Protein AF-A0A0R1QKX2-F1 (afdb_monomer)

Foldseek 3Di:
DDPPDPPCDDPPPPDDDWDWDQDPPVRDIDTDDDPPPDPVDPDHPDDDDPQWDWDWDADPVRDIDIDIGHDDDDPDDPDDDDDD

pLDDT: mean 71.74, std 17.19, range [27.14, 90.69]

Nearest PDB structures (foldseek):
  8yt8-assembly1_D  TM=2.357E-01  e=2.414E+00  Mus musculus
  9c3c-assembly1_d  TM=2.385E-01  e=2.737E+00  Oryctolagus cuniculus
  8yt8-assembly1_B  TM=2.450E-01  e=6.193E+00  Mus musculus

Secondary structure (DSSP, 8-state):
----------TTS-S---EEEE-TTT--EEEE-------SSSSPSSPPPTTEEEEEEE-TT--EEEEEEE----SSSSPPPPP-

Solvent-accessible surface area (backbone atoms only — not comparable to full-atom values): 6218 Å² total; per-residue (Å²): 142,80,86,77,80,83,73,84,71,69,100,76,76,85,83,82,81,82,51,64,50,66,41,88,86,78,67,45,74,46,76,52,83,71,82,71,88,59,72,94,47,99,63,75,92,76,86,71,63,86,51,58,45,78,47,76,49,64,49,100,81,69,48,81,44,82,45,79,47,79,50,83,92,71,95,74,90,80,80,83,80,75,87,130

Organism: NCBI:txid1423769

Mean predicted aligned error: 15.96 Å

Structure (mmCIF, N/CA/C/O backbone):
data_AF-A0A0R1QKX2-F1
#
_entry.id   AF-A0A0R1QKX2-F1
#
loop_
_atom_site.group_PDB
_atom_site.id
_atom_site.type_symbol
_atom_site.label_atom_id
_atom_site.label_alt_id
_atom_site.label_comp_id
_atom_site.label_asym_id
_atom_site.label_entity_id
_atom_site.label_seq_id
_atom_site.pdbx_PDB_ins_code
_atom_site.Cartn_x
_atom_site.Cartn_y
_atom_site.Cartn_z
_atom_site.occupancy
_atom_site.B_iso_or_equiv
_atom_site.auth_seq_id
_atom_site.auth_comp_id
_atom_site.auth_asym_id
_atom_site.auth_atom_id
_atom_site.pdbx_PDB_model_num
ATOM 1 N N . MET A 1 1 ? 8.499 32.996 18.327 1.00 41.53 1 MET A N 1
ATOM 2 C CA . MET A 1 1 ? 9.036 32.088 17.290 1.00 41.53 1 MET A CA 1
ATOM 3 C C . MET A 1 1 ? 9.307 30.749 17.948 1.00 41.53 1 MET A C 1
ATOM 5 O O . MET A 1 1 ? 10.326 30.586 18.600 1.00 41.53 1 MET A O 1
ATOM 9 N N . VAL A 1 2 ? 8.352 29.833 17.847 1.00 27.14 2 VAL A N 1
ATOM 10 C CA . VAL A 1 2 ? 8.483 28.459 18.334 1.00 27.14 2 VAL A CA 1
ATOM 11 C C . VAL A 1 2 ? 8.436 27.588 17.086 1.00 27.14 2 VAL A C 1
ATOM 13 O O . VAL A 1 2 ? 7.442 27.591 16.368 1.00 27.14 2 VAL A O 1
ATOM 16 N N . LYS A 1 3 ? 9.554 26.936 16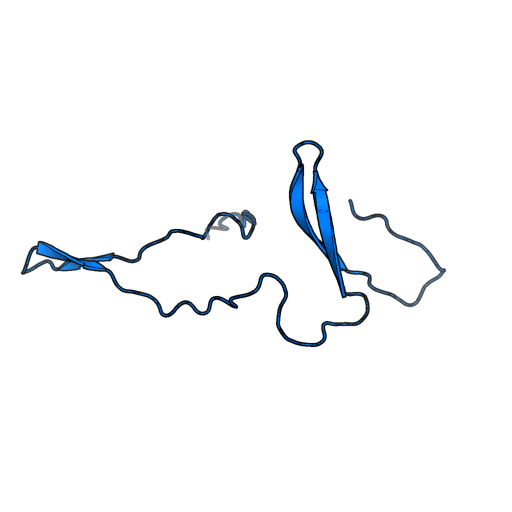.759 1.00 52.12 3 LYS A N 1
ATOM 17 C CA . LYS A 1 3 ? 9.588 25.869 15.756 1.00 52.12 3 LYS A CA 1
ATOM 18 C C . LYS A 1 3 ? 9.286 24.578 16.502 1.00 52.12 3 LYS A C 1
ATOM 20 O O . LYS A 1 3 ? 10.200 23.943 17.022 1.00 52.12 3 LYS A O 1
ATOM 25 N N . GLU A 1 4 ? 8.007 24.245 16.611 1.00 54.44 4 GLU A N 1
ATOM 26 C CA . GLU A 1 4 ? 7.598 22.944 17.127 1.00 54.44 4 GLU A CA 1
ATOM 27 C C . GLU A 1 4 ? 8.104 21.847 16.190 1.00 54.44 4 GLU A C 1
ATOM 29 O O . GLU A 1 4 ? 7.975 21.913 14.965 1.00 54.44 4 GLU A O 1
ATOM 34 N N . GLN A 1 5 ? 8.783 20.872 16.790 1.00 49.25 5 GLN A N 1
ATOM 35 C CA . GLN A 1 5 ? 9.362 19.739 16.095 1.00 49.25 5 GLN A CA 1
ATOM 36 C C . GLN A 1 5 ? 8.251 18.913 15.444 1.00 49.25 5 GLN A C 1
ATOM 38 O O . GLN A 1 5 ? 7.433 18.305 16.129 1.00 49.25 5 GLN A O 1
ATOM 43 N N . LEU A 1 6 ? 8.277 18.826 14.114 1.00 41.16 6 LEU A N 1
ATOM 44 C CA . LEU A 1 6 ? 7.540 17.818 13.359 1.00 41.16 6 LEU A CA 1
ATOM 45 C C . LEU A 1 6 ? 8.107 16.431 13.693 1.00 41.16 6 LEU A C 1
ATOM 47 O O . LEU A 1 6 ? 8.983 15.915 13.000 1.00 41.16 6 LEU A O 1
ATOM 51 N N . LYS A 1 7 ? 7.593 15.806 14.753 1.00 46.06 7 LYS A N 1
ATOM 52 C CA . L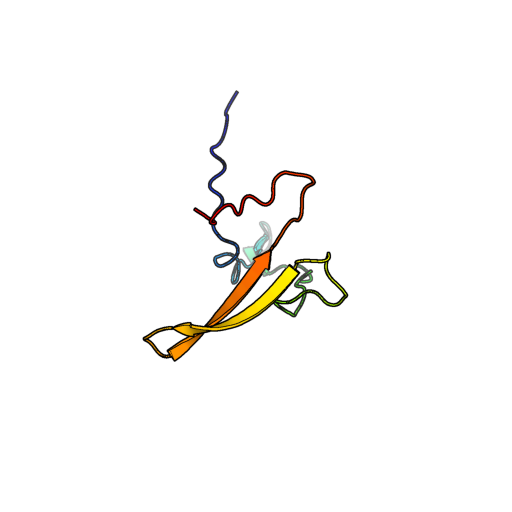YS A 1 7 ? 7.614 14.349 14.858 1.00 46.06 7 LYS A CA 1
ATOM 53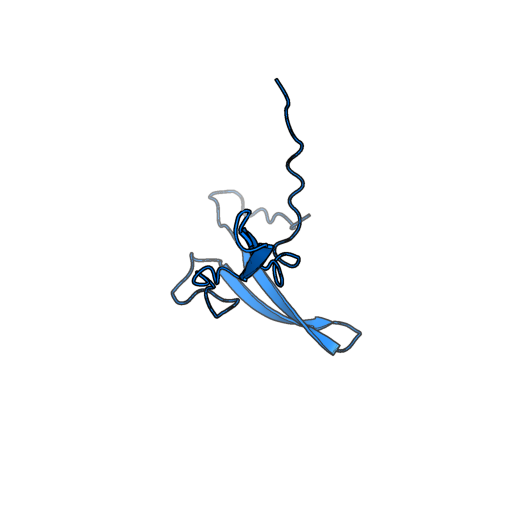 C C . LYS A 1 7 ? 6.538 13.823 13.915 1.00 46.06 7 LYS A C 1
ATOM 55 O O . LYS A 1 7 ? 5.350 13.961 14.180 1.00 46.06 7 LYS A O 1
ATOM 60 N N . ARG A 1 8 ? 6.963 13.229 12.797 1.00 44.53 8 ARG A N 1
ATOM 61 C CA . ARG A 1 8 ? 6.115 12.349 11.985 1.00 44.53 8 ARG A CA 1
ATOM 62 C C . ARG A 1 8 ? 5.828 11.096 12.813 1.00 44.53 8 ARG A C 1
ATOM 64 O O . ARG A 1 8 ? 6.551 10.111 12.716 1.00 44.53 8 ARG A O 1
ATOM 71 N N . ILE A 1 9 ? 4.835 11.179 13.692 1.00 44.25 9 ILE A N 1
ATOM 72 C CA . ILE A 1 9 ? 4.247 10.007 14.335 1.00 44.25 9 ILE A CA 1
ATOM 73 C C . ILE A 1 9 ? 3.510 9.252 13.225 1.00 44.25 9 ILE A C 1
ATOM 75 O O . ILE A 1 9 ? 2.797 9.860 12.424 1.00 44.25 9 ILE A O 1
ATOM 79 N N . GLY A 1 10 ? 3.799 7.957 13.094 1.00 46.06 10 GLY A N 1
ATOM 80 C CA . GLY A 1 10 ? 3.238 7.112 12.047 1.00 46.06 10 GLY A CA 1
ATOM 81 C C . GLY A 1 10 ? 1.710 7.143 12.058 1.00 46.06 10 GLY A C 1
ATOM 82 O O . GLY A 1 10 ? 1.089 7.300 13.107 1.00 46.06 10 GLY A O 1
ATOM 83 N N . VAL A 1 11 ? 1.111 6.973 10.879 1.00 47.41 11 VAL A N 1
ATOM 84 C CA . VAL A 1 11 ? -0.344 6.953 10.614 1.00 47.41 11 VAL A CA 1
ATOM 85 C C . VAL A 1 11 ? -0.989 5.667 11.169 1.00 47.41 11 VAL A C 1
ATOM 87 O O . VAL A 1 11 ? -1.724 4.966 10.488 1.00 47.41 11 VAL A O 1
ATOM 90 N N . MET A 1 12 ? -0.638 5.296 12.398 1.00 50.12 12 MET A N 1
ATOM 91 C CA . MET A 1 12 ? -1.102 4.090 13.082 1.00 50.12 12 MET A CA 1
ATOM 92 C C . MET A 1 12 ? -1.631 4.373 14.493 1.00 50.12 12 MET A C 1
ATOM 94 O O . MET A 1 12 ? -2.221 3.480 15.086 1.00 50.12 12 MET A O 1
ATOM 98 N N . GLU A 1 13 ? -1.472 5.593 15.022 1.00 44.94 13 GLU A N 1
ATOM 99 C CA . GLU A 1 13 ? -1.865 5.925 16.405 1.00 44.94 13 GLU A CA 1
ATOM 100 C C . GLU A 1 13 ? -3.125 6.802 16.529 1.00 44.94 13 GLU A C 1
ATOM 102 O O . GLU A 1 13 ? -3.531 7.130 17.639 1.00 44.94 13 GLU A O 1
ATOM 107 N N . PHE A 1 14 ? -3.801 7.145 15.428 1.00 44.44 14 PHE A N 1
ATOM 108 C CA . PHE A 1 14 ? -5.061 7.906 15.467 1.00 44.44 14 PHE A CA 1
ATOM 109 C C . PHE A 1 14 ? -6.247 7.014 15.098 1.00 44.44 14 PHE A C 1
ATOM 111 O O . PHE A 1 14 ? -6.847 7.198 14.045 1.00 44.44 14 PHE A O 1
ATOM 118 N N . TYR A 1 15 ? -6.549 6.014 15.925 1.00 45.81 15 TYR A N 1
ATOM 119 C CA . TYR A 1 15 ? -7.714 5.146 15.704 1.00 45.81 15 TYR A CA 1
ATOM 120 C C . TYR A 1 15 ? -8.761 5.171 16.819 1.00 45.81 15 TYR A C 1
ATOM 122 O O . TYR A 1 15 ? -9.768 4.491 16.685 1.00 45.81 15 TYR A O 1
ATOM 130 N N . ASP A 1 16 ? -8.591 5.973 17.874 1.00 47.72 16 ASP A N 1
ATOM 131 C CA . ASP A 1 16 ? -9.652 6.116 18.881 1.00 47.72 16 ASP A CA 1
ATOM 132 C C . ASP A 1 16 ? -9.563 7.457 19.626 1.00 47.72 16 ASP A C 1
ATOM 134 O O . ASP A 1 16 ? -9.216 7.538 20.803 1.00 47.72 16 ASP A O 1
ATOM 138 N N . VAL A 1 17 ? -9.788 8.555 18.900 1.00 49.56 17 VAL A N 1
ATOM 139 C CA . VAL A 1 17 ? -9.951 9.887 19.502 1.00 49.56 17 VAL A CA 1
ATOM 140 C C . VAL A 1 17 ? -11.403 10.314 19.362 1.00 49.56 17 VAL A C 1
ATOM 142 O O . VAL A 1 17 ? -11.847 10.734 18.298 1.00 49.56 17 VAL A O 1
ATOM 145 N N . ASN A 1 18 ? -12.144 10.204 20.461 1.00 57.66 18 ASN A N 1
ATOM 146 C CA . ASN A 1 18 ? -13.503 10.717 20.562 1.00 57.66 18 ASN A CA 1
ATOM 147 C C . ASN A 1 18 ? -13.445 12.213 20.897 1.00 57.66 18 ASN A C 1
ATOM 149 O O . ASN A 1 18 ? -12.773 12.616 21.847 1.00 57.66 18 ASN A O 1
ATOM 153 N N . PHE A 1 19 ? -14.129 13.046 20.111 1.00 62.06 19 PHE A N 1
ATOM 154 C CA .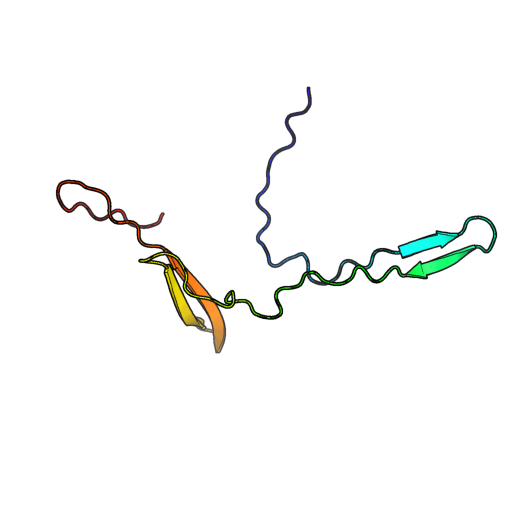 PHE A 1 19 ? -14.275 14.470 20.407 1.00 62.06 19 PHE A CA 1
ATOM 155 C C . PHE A 1 19 ? -15.536 14.659 21.257 1.00 62.06 19 PHE A C 1
ATOM 157 O O . PHE A 1 19 ? -16.649 14.587 20.735 1.00 62.06 19 PHE A O 1
ATOM 164 N N . SER A 1 20 ? -15.380 14.870 22.565 1.00 72.94 20 SER A N 1
ATOM 165 C CA . SER A 1 20 ? -16.483 15.232 23.462 1.00 72.94 20 SER A CA 1
ATOM 166 C C . SER A 1 20 ? -16.302 16.637 24.034 1.00 72.94 20 SER A C 1
ATOM 168 O O . SER A 1 20 ? -15.191 17.171 24.101 1.00 72.94 20 SER A O 1
ATOM 170 N N . TYR A 1 21 ? -17.409 17.260 24.427 1.00 77.62 21 TYR A N 1
ATOM 171 C CA . TYR A 1 21 ? -17.401 18.478 25.231 1.00 77.62 21 TYR A CA 1
ATOM 172 C C . TYR A 1 21 ? -18.409 18.357 26.373 1.00 77.62 21 TYR A C 1
ATOM 174 O O . TYR A 1 21 ? -19.405 17.649 26.255 1.00 77.62 21 TYR A O 1
ATOM 182 N N . ILE A 1 22 ? -18.147 19.059 27.476 1.00 82.56 22 ILE A N 1
ATOM 183 C CA . ILE A 1 22 ? -19.071 19.155 28.610 1.00 82.56 22 ILE A CA 1
ATOM 184 C C . ILE A 1 22 ? -19.826 20.476 28.485 1.00 82.56 22 ILE A C 1
ATOM 186 O O . ILE A 1 22 ? -19.204 21.546 28.454 1.00 82.56 22 ILE A O 1
ATOM 190 N N . ASP A 1 23 ? -21.151 20.406 28.398 1.00 76.50 23 A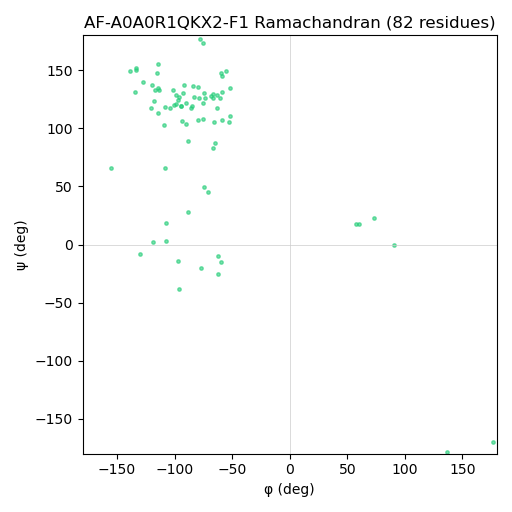SP A N 1
ATOM 191 C CA . ASP A 1 23 ? -22.013 21.583 28.439 1.00 76.50 23 ASP A CA 1
ATOM 192 C C . ASP A 1 23 ? -21.937 22.227 29.833 1.00 76.50 23 ASP A C 1
ATOM 194 O O . ASP A 1 23 ? -22.037 21.553 30.858 1.00 76.50 23 ASP A O 1
ATOM 198 N N . ARG A 1 24 ? -21.691 23.538 29.903 1.00 74.31 24 ARG A N 1
ATOM 199 C CA . ARG A 1 24 ? -2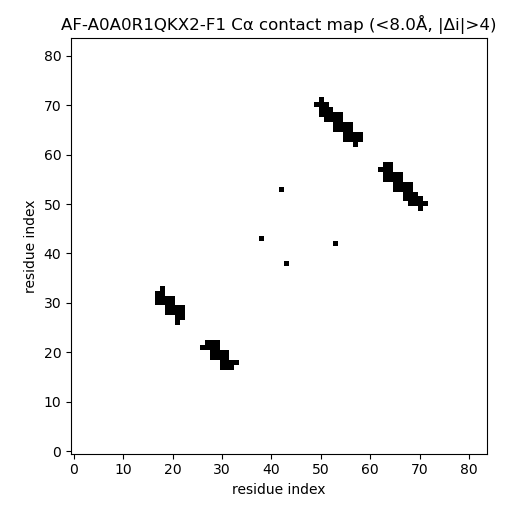1.425 24.213 31.185 1.00 74.31 24 ARG A CA 1
ATOM 200 C C . ARG A 1 24 ? -22.689 24.455 32.008 1.00 74.31 24 ARG A C 1
ATOM 202 O O . ARG A 1 24 ? -22.563 24.649 33.216 1.00 74.31 24 ARG A O 1
ATOM 209 N N . ASP A 1 25 ? -23.858 24.431 31.375 1.00 82.06 25 ASP A N 1
ATOM 210 C CA . ASP A 1 25 ? -25.141 24.720 32.009 1.00 82.06 25 ASP A CA 1
ATOM 211 C C . ASP A 1 25 ? -25.843 23.429 32.444 1.00 82.06 25 ASP A C 1
ATOM 213 O O . ASP A 1 25 ? -26.419 23.381 33.533 1.00 82.06 25 ASP A O 1
ATOM 217 N N . THR A 1 26 ? -25.750 22.361 31.644 1.00 83.19 26 THR A N 1
ATOM 218 C CA . THR A 1 26 ? -26.350 21.054 31.979 1.00 83.19 26 THR A CA 1
ATOM 219 C C . THR A 1 26 ? -25.367 20.068 32.616 1.00 83.19 26 THR A C 1
ATOM 221 O O . THR A 1 26 ? -25.801 19.080 33.203 1.00 83.19 26 THR A O 1
ATOM 224 N N . GLN A 1 27 ? -24.056 20.341 32.546 1.00 84.25 27 GLN A N 1
ATOM 225 C CA . GLN A 1 27 ? -22.970 19.421 32.926 1.00 84.25 27 GLN A CA 1
ATOM 226 C C . GLN A 1 27 ? -22.987 18.086 32.170 1.00 84.25 27 GLN A C 1
ATOM 228 O O . GLN A 1 27 ? -22.339 17.126 32.587 1.00 84.25 27 GLN A O 1
ATOM 233 N N . GLU A 1 28 ? -23.703 18.013 31.050 1.00 79.44 28 GLU A N 1
ATOM 234 C CA . GLU A 1 28 ? -23.779 16.804 30.241 1.00 79.44 28 GLU A CA 1
ATOM 235 C C . GLU A 1 28 ? -22.585 16.713 29.292 1.00 79.44 28 GLU A C 1
ATOM 237 O O . GLU A 1 28 ? -22.189 17.690 28.650 1.00 79.44 28 GLU A O 1
ATOM 242 N N . GLU A 1 29 ? -22.007 15.516 29.200 1.00 81.56 29 GLU A N 1
ATOM 243 C CA . GLU A 1 29 ? -20.966 15.210 28.227 1.00 81.56 29 GLU A CA 1
ATOM 244 C C . GLU A 1 29 ? -21.607 14.820 26.892 1.00 81.56 29 GLU A C 1
ATOM 246 O O . GLU A 1 29 ? -22.344 13.837 26.793 1.00 81.56 29 GLU A O 1
ATOM 251 N N . ILE A 1 30 ? -21.315 15.598 25.852 1.00 77.56 30 ILE A N 1
ATOM 252 C CA . ILE A 1 30 ? -21.838 15.399 24.505 1.00 77.56 30 ILE A CA 1
ATOM 253 C C . ILE A 1 30 ? -20.705 14.901 23.613 1.00 77.56 30 ILE A C 1
ATOM 255 O O . ILE A 1 30 ? -19.709 15.593 23.392 1.00 77.56 30 ILE A O 1
ATOM 259 N N . PHE A 1 31 ? -20.882 13.697 23.071 1.00 72.50 31 PHE A N 1
ATOM 260 C CA . PHE A 1 31 ? -19.968 13.091 22.108 1.00 72.50 31 PHE A CA 1
ATOM 261 C C . PHE A 1 31 ? -20.327 13.557 20.697 1.00 72.50 31 PHE A C 1
ATOM 263 O O . PHE A 1 31 ? -21.417 13.277 20.195 1.00 72.50 31 PHE A O 1
ATOM 270 N N . VAL A 1 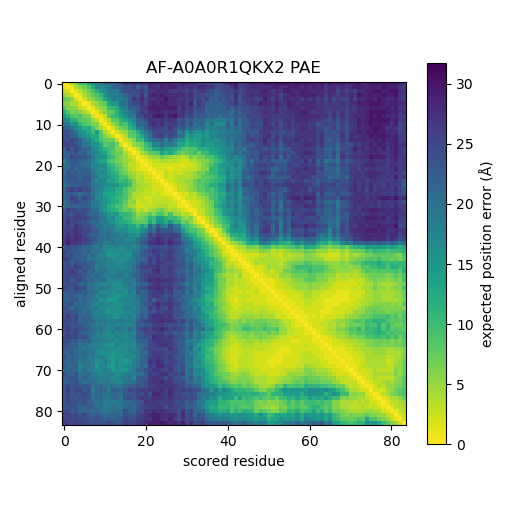32 ? -19.408 14.264 20.043 1.00 68.81 32 VAL A N 1
ATOM 271 C CA . VAL A 1 32 ? -19.574 14.700 18.657 1.00 68.81 32 VAL A CA 1
ATOM 272 C C . VAL A 1 32 ? -18.925 13.664 17.753 1.00 68.81 32 VAL A C 1
ATOM 274 O O . VAL A 1 32 ? -17.703 13.590 17.635 1.00 68.81 32 VAL A O 1
ATOM 277 N N . GLY A 1 33 ? -19.761 12.872 17.083 1.00 55.47 33 GLY A N 1
ATOM 278 C CA . GLY A 1 33 ? -19.312 12.031 15.982 1.00 55.47 33 GLY A CA 1
ATOM 279 C C . GLY A 1 33 ? -18.854 12.920 14.831 1.00 55.47 33 GLY A C 1
ATOM 280 O O . GLY A 1 33 ? -19.675 13.521 14.139 1.00 55.47 33 GLY A O 1
ATOM 281 N N . VAL A 1 34 ? -17.545 13.030 14.624 1.00 56.62 34 VAL A N 1
ATOM 282 C CA . VAL A 1 34 ? -17.022 13.580 13.373 1.00 56.62 34 VAL A CA 1
ATOM 283 C C . VAL A 1 34 ? -17.392 12.570 12.284 1.00 56.62 34 VAL A C 1
ATOM 285 O O . VAL A 1 34 ? -17.075 11.393 12.463 1.00 56.62 34 VAL A O 1
ATOM 288 N N . PRO A 1 35 ? -18.067 12.959 11.183 1.00 54.12 35 PRO A N 1
ATOM 289 C CA . PRO A 1 35 ? -18.246 12.055 10.059 1.00 54.12 35 PRO A CA 1
ATOM 290 C C . PRO A 1 35 ? -16.851 11.680 9.587 1.00 54.12 35 PRO A C 1
ATOM 292 O O . PRO A 1 35 ? -16.117 12.517 9.059 1.00 54.12 35 PRO A O 1
ATOM 295 N N . GLU A 1 36 ? -16.463 10.444 9.882 1.00 52.53 36 GLU A N 1
ATOM 296 C CA . GLU A 1 36 ? -15.182 9.896 9.500 1.00 52.53 36 GLU A CA 1
ATOM 297 C C . GLU A 1 36 ? -15.034 10.106 7.997 1.00 52.53 36 GLU A C 1
ATOM 299 O O . GLU A 1 36 ? -15.614 9.383 7.188 1.00 52.53 36 GLU A O 1
ATOM 304 N N . GLN A 1 37 ? -14.199 11.058 7.585 1.00 50.97 37 GLN A N 1
ATOM 305 C CA . GLN A 1 37 ? -13.616 11.002 6.252 1.00 50.97 37 GLN A CA 1
ATOM 306 C C . GLN A 1 37 ? -12.528 9.912 6.266 1.00 50.97 37 GLN A C 1
ATOM 308 O O . GLN A 1 37 ? -11.380 10.134 5.887 1.00 50.97 37 GLN A O 1
ATOM 313 N N . ALA A 1 38 ? -12.884 8.734 6.781 1.00 49.78 38 ALA A N 1
ATOM 314 C CA . ALA A 1 38 ? -12.111 7.523 6.719 1.00 49.78 38 ALA A CA 1
ATOM 315 C C . ALA A 1 38 ? -12.345 6.966 5.324 1.00 49.78 38 ALA A C 1
ATOM 317 O O . ALA A 1 38 ? -13.409 6.439 5.000 1.00 49.78 38 ALA A O 1
ATOM 318 N N . SER A 1 39 ? -11.332 7.078 4.471 1.00 52.44 39 SER A N 1
ATOM 319 C CA . SER A 1 39 ? -11.193 6.093 3.409 1.00 52.44 39 SER A CA 1
ATOM 320 C C . SER A 1 39 ? -11.249 4.724 4.088 1.00 52.44 39 SER A C 1
ATOM 322 O O . SER A 1 39 ? -10.354 4.380 4.854 1.00 52.44 39 SER A O 1
ATOM 324 N N . THR A 1 40 ? -12.329 3.974 3.866 1.00 55.66 40 THR A N 1
ATOM 325 C CA . THR A 1 40 ? -12.621 2.697 4.543 1.00 55.66 40 THR A CA 1
ATOM 326 C C . THR A 1 40 ? -11.532 1.646 4.297 1.00 55.66 40 THR A C 1
ATOM 328 O O . THR A 1 40 ? -11.458 0.628 4.980 1.00 55.66 40 THR A O 1
ATOM 331 N N . THR A 1 41 ? -10.673 1.880 3.306 1.00 68.31 41 THR A N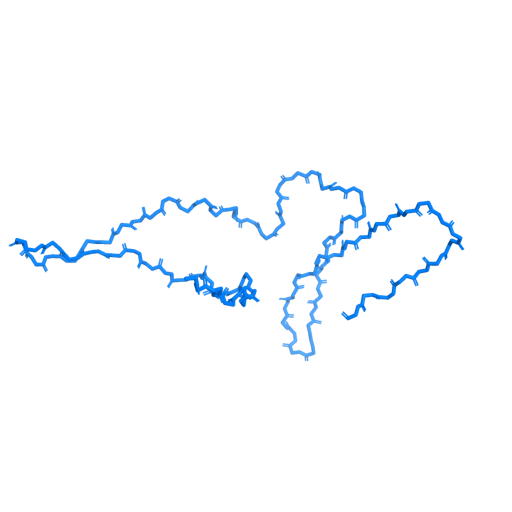 1
ATOM 332 C CA . THR A 1 41 ? -9.645 0.955 2.852 1.00 68.31 41 THR A CA 1
ATOM 333 C C . THR A 1 41 ? -8.248 1.554 3.002 1.00 68.31 41 THR A C 1
ATOM 335 O O . THR A 1 41 ? -7.997 2.704 2.641 1.00 68.31 41 THR A O 1
ATOM 338 N N . LEU A 1 42 ? -7.311 0.726 3.484 1.00 73.06 42 LEU A N 1
ATOM 339 C CA . LEU A 1 42 ? -5.877 1.049 3.566 1.00 73.06 42 LEU A CA 1
ATOM 340 C C . LEU A 1 42 ? -5.244 1.293 2.186 1.00 73.06 42 LEU A C 1
ATOM 342 O O . LEU A 1 42 ? -4.232 1.983 2.071 1.00 73.06 42 LEU A O 1
ATOM 346 N N . ILE A 1 43 ? -5.830 0.700 1.143 1.00 82.88 43 ILE A N 1
ATOM 347 C CA . ILE A 1 43 ? -5.481 0.950 -0.255 1.00 82.88 43 ILE A CA 1
ATOM 348 C C . ILE A 1 43 ? -6.533 1.915 -0.816 1.00 82.88 43 ILE A C 1
ATOM 350 O O . ILE A 1 43 ? -7.719 1.567 -0.794 1.00 82.88 43 ILE A O 1
ATOM 354 N N . PRO A 1 44 ? -6.140 3.105 -1.301 1.00 81.00 44 PRO 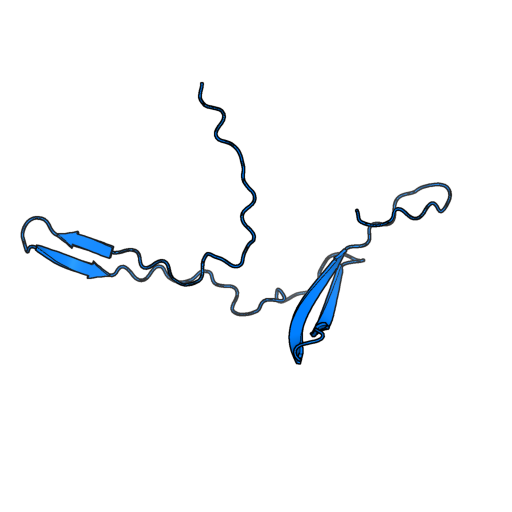A N 1
ATOM 355 C CA . PRO A 1 44 ? -7.063 4.042 -1.926 1.00 81.00 44 PRO A CA 1
ATOM 356 C C . PRO A 1 44 ? -7.765 3.420 -3.135 1.00 81.00 44 PRO A C 1
ATOM 358 O O . PRO A 1 44 ? -7.179 2.639 -3.886 1.00 81.00 44 PRO A O 1
ATOM 361 N N . VAL A 1 45 ? -9.028 3.786 -3.344 1.00 80.25 45 VAL A N 1
ATOM 362 C CA . VAL A 1 45 ? -9.777 3.361 -4.530 1.00 80.25 45 VAL A CA 1
ATOM 363 C C . VAL A 1 45 ? -9.299 4.175 -5.733 1.00 80.25 45 VAL A C 1
ATOM 365 O O . VAL A 1 45 ? -9.391 5.401 -5.729 1.00 80.25 45 VAL A O 1
ATOM 368 N N . GLY A 1 46 ? -8.807 3.501 -6.773 1.00 82.88 46 GLY A N 1
ATOM 369 C CA . GLY A 1 46 ? -8.349 4.136 -8.009 1.00 82.88 46 GLY A CA 1
ATOM 370 C C . GLY A 1 46 ? -7.036 3.556 -8.530 1.00 82.88 46 GLY A C 1
ATOM 371 O O . GLY A 1 46 ? -6.487 2.610 -7.972 1.00 82.88 46 GLY A O 1
ATOM 372 N N . THR A 1 47 ? -6.543 4.114 -9.637 1.00 81.56 47 THR A N 1
ATOM 373 C CA . THR A 1 47 ? -5.206 3.794 -10.157 1.00 81.56 47 THR A CA 1
ATOM 374 C C . THR A 1 47 ? -4.209 4.815 -9.624 1.00 81.56 47 THR A C 1
ATOM 376 O O . THR A 1 47 ? -4.345 6.010 -9.880 1.00 81.56 47 THR A O 1
ATOM 379 N N . GLU A 1 48 ? -3.220 4.336 -8.878 1.00 85.06 48 GLU A N 1
ATOM 380 C CA . GLU A 1 48 ? -2.116 5.146 -8.364 1.00 85.06 48 GLU A CA 1
ATOM 381 C C . GLU A 1 48 ? -1.091 5.483 -9.456 1.00 85.06 48 GLU A C 1
ATOM 383 O O . GLU A 1 48 ? -1.153 4.999 -10.591 1.00 85.06 48 GLU A O 1
ATOM 388 N N . LYS A 1 49 ? -0.118 6.332 -9.113 1.00 85.81 49 LYS A N 1
ATOM 389 C CA . LYS A 1 49 ? 0.971 6.689 -10.031 1.00 85.81 49 LYS A CA 1
ATOM 390 C C . LYS A 1 49 ? 1.769 5.441 -10.455 1.00 85.81 49 LYS A C 1
ATOM 392 O O . LYS A 1 49 ? 1.960 4.533 -9.645 1.00 85.81 49 LYS A O 1
ATOM 397 N N . PRO A 1 50 ? 2.305 5.394 -11.689 1.00 86.62 50 PRO A N 1
ATOM 398 C CA . PRO A 1 50 ? 3.210 4.323 -12.099 1.00 86.62 50 PRO A CA 1
ATOM 399 C C . PRO A 1 50 ? 4.364 4.152 -11.102 1.00 86.62 50 PRO A C 1
ATOM 401 O O . PRO A 1 50 ? 4.954 5.137 -10.664 1.00 86.62 50 PRO A O 1
ATOM 404 N N . GLY A 1 51 ? 4.667 2.903 -10.745 1.00 88.12 51 GLY A N 1
ATOM 405 C CA . GLY A 1 51 ? 5.674 2.574 -9.731 1.00 88.12 51 GLY A CA 1
ATOM 406 C C . GLY A 1 51 ? 5.135 2.458 -8.303 1.00 88.12 51 GLY A C 1
ATOM 407 O O . GLY A 1 51 ? 5.913 2.145 -7.407 1.00 88.12 51 GLY A O 1
ATOM 408 N N . PHE A 1 52 ? 3.833 2.673 -8.081 1.00 90.69 52 PHE A N 1
ATOM 409 C CA . PHE A 1 52 ? 3.184 2.472 -6.785 1.00 90.69 52 PHE A CA 1
ATOM 410 C C . PHE A 1 52 ? 2.583 1.065 -6.742 1.00 90.69 52 PHE A C 1
ATOM 412 O O . PHE A 1 52 ? 1.728 0.722 -7.558 1.00 90.69 52 PHE A O 1
ATOM 419 N N . VAL A 1 53 ? 3.032 0.241 -5.797 1.00 90.00 53 VAL A N 1
ATOM 420 C CA . VAL A 1 53 ? 2.597 -1.155 -5.650 1.00 90.00 53 VAL A CA 1
ATOM 421 C C . VAL A 1 53 ? 2.308 -1.450 -4.186 1.00 90.00 53 VAL A C 1
ATOM 423 O O . VAL A 1 53 ? 3.129 -1.175 -3.317 1.00 90.00 53 VAL A O 1
ATOM 426 N N . TYR A 1 54 ? 1.157 -2.056 -3.911 1.00 89.88 54 TYR A N 1
ATOM 427 C CA . TYR A 1 54 ? 0.795 -2.523 -2.577 1.00 89.88 54 TYR A CA 1
ATOM 428 C C . TYR A 1 54 ? 1.012 -4.028 -2.482 1.00 89.88 54 TYR A C 1
ATOM 430 O O . TYR A 1 54 ? 0.600 -4.779 -3.365 1.00 89.88 54 TYR A O 1
ATOM 438 N N . THR A 1 55 ? 1.652 -4.475 -1.408 1.00 89.88 55 THR A N 1
ATOM 439 C CA . THR A 1 55 ? 1.904 -5.894 -1.146 1.00 89.88 55 THR A CA 1
ATOM 440 C C . THR A 1 55 ? 1.555 -6.224 0.295 1.00 89.88 55 THR A C 1
ATOM 442 O O . THR A 1 55 ? 1.649 -5.371 1.176 1.00 89.88 55 THR A O 1
ATOM 445 N N . VAL A 1 56 ? 1.141 -7.461 0.541 1.00 90.06 56 VAL A N 1
ATOM 446 C CA . VAL A 1 56 ? 0.867 -7.960 1.889 1.00 90.06 56 VAL A CA 1
ATOM 447 C C . VAL A 1 56 ? 1.862 -9.055 2.230 1.00 90.06 56 VAL A C 1
ATOM 449 O O . VAL A 1 56 ? 2.119 -9.943 1.419 1.00 90.06 56 VAL A O 1
ATOM 452 N N . GLN A 1 57 ? 2.419 -8.999 3.433 1.00 89.06 57 GLN A N 1
ATOM 453 C CA . GLN A 1 57 ? 3.342 -10.012 3.929 1.00 89.06 57 GLN A CA 1
ATOM 454 C C . GLN A 1 57 ? 3.033 -10.320 5.391 1.00 89.06 57 GLN A C 1
ATOM 456 O O . GLN A 1 57 ? 2.566 -9.460 6.138 1.00 89.06 57 GLN A O 1
ATOM 461 N N . ARG A 1 58 ? 3.287 -11.565 5.797 1.00 90.12 58 ARG A N 1
ATOM 462 C CA . ARG A 1 58 ? 3.258 -11.960 7.204 1.00 90.12 58 ARG A CA 1
ATOM 463 C C . ARG A 1 58 ? 4.638 -11.829 7.826 1.00 90.12 58 ARG A C 1
ATOM 465 O O . ARG A 1 58 ? 5.636 -12.195 7.204 1.00 90.12 58 ARG A O 1
ATOM 472 N N . ASP A 1 59 ? 4.692 -11.306 9.043 1.00 84.06 59 ASP A N 1
ATOM 473 C CA . ASP A 1 59 ? 5.928 -11.292 9.820 1.00 84.06 59 ASP A CA 1
ATOM 474 C C . ASP A 1 59 ? 6.221 -12.664 10.457 1.00 84.06 59 ASP A C 1
ATOM 476 O O . ASP A 1 59 ? 5.433 -13.604 10.363 1.00 84.06 59 ASP A O 1
ATOM 480 N N . ALA A 1 60 ? 7.361 -12.779 11.145 1.00 88.38 60 ALA A N 1
ATOM 481 C CA . ALA A 1 60 ? 7.756 -14.007 11.842 1.00 88.38 60 ALA A CA 1
ATOM 482 C C . ALA A 1 60 ? 6.789 -14.434 12.970 1.00 88.38 60 ALA A C 1
ATOM 484 O O . ALA A 1 60 ? 6.936 -15.520 13.524 1.00 88.38 60 ALA A O 1
ATOM 485 N N . ARG A 1 61 ? 5.829 -13.579 13.342 1.00 88.94 61 ARG A N 1
ATOM 486 C CA . ARG A 1 61 ? 4.771 -13.844 14.325 1.00 88.94 61 ARG A CA 1
ATOM 487 C C . ARG A 1 61 ? 3.401 -14.014 13.648 1.00 88.94 61 ARG A C 1
ATOM 489 O O . ARG A 1 61 ? 2.385 -13.875 14.322 1.00 88.94 61 ARG A O 1
ATOM 496 N N . GLU A 1 62 ? 3.374 -14.290 12.340 1.00 86.00 62 GLU A N 1
ATOM 497 C CA . GLU A 1 62 ? 2.170 -14.461 11.508 1.00 86.00 62 GLU A CA 1
ATOM 498 C C . GLU A 1 62 ? 1.244 -13.231 11.446 1.00 86.00 62 GLU A C 1
ATOM 500 O O . GLU A 1 62 ? 0.088 -13.329 11.029 1.00 86.00 62 GLU A O 1
ATOM 505 N N . ARG A 1 63 ? 1.728 -12.036 11.808 1.00 85.06 63 ARG A N 1
ATOM 506 C CA . ARG A 1 63 ? 0.935 -10.806 11.686 1.00 85.06 63 ARG A CA 1
ATOM 507 C C . ARG A 1 63 ? 0.932 -10.333 10.243 1.00 85.06 63 ARG A C 1
ATOM 509 O O . ARG A 1 63 ? 1.991 -10.124 9.652 1.00 85.06 63 ARG A O 1
ATOM 516 N N . LEU A 1 64 ? -0.259 -10.122 9.690 1.00 84.56 64 LEU A N 1
ATOM 517 C CA . LEU A 1 64 ? -0.429 -9.580 8.347 1.00 84.56 64 LEU A CA 1
ATOM 518 C C . LEU A 1 64 ? -0.097 -8.083 8.333 1.00 84.56 64 LEU A C 1
ATOM 520 O O . LEU A 1 64 ? -0.658 -7.314 9.108 1.00 84.56 64 LEU A O 1
ATOM 524 N N . SER A 1 65 ? 0.806 -7.678 7.446 1.00 82.88 65 SER A N 1
ATOM 525 C CA . SER A 1 65 ? 1.260 -6.296 7.283 1.00 82.88 65 SER A CA 1
ATOM 526 C C . SER A 1 65 ? 1.125 -5.862 5.825 1.00 82.88 65 SER A C 1
ATOM 528 O O . SER A 1 65 ? 1.412 -6.640 4.913 1.00 82.88 65 SER A O 1
ATOM 530 N N . LEU A 1 66 ? 0.684 -4.622 5.612 1.00 85.56 66 LEU A N 1
ATOM 531 C CA . LEU A 1 66 ? 0.566 -3.998 4.295 1.00 85.56 66 LEU A CA 1
ATOM 532 C C . LEU A 1 66 ? 1.785 -3.108 4.034 1.00 85.56 66 LEU A C 1
ATOM 534 O O . LEU A 1 66 ? 2.103 -2.235 4.838 1.00 85.56 66 LEU A O 1
ATOM 538 N N . PHE A 1 67 ? 2.423 -3.295 2.884 1.00 85.00 67 PHE A N 1
ATOM 539 C CA . PHE A 1 67 ? 3.567 -2.514 2.429 1.00 85.00 67 PHE A CA 1
ATOM 540 C C . PHE A 1 67 ? 3.208 -1.773 1.148 1.00 85.00 67 PHE A C 1
ATOM 542 O O . PHE A 1 67 ? 2.690 -2.372 0.205 1.00 85.00 67 PHE A O 1
ATOM 549 N N . LYS A 1 68 ? 3.536 -0.483 1.097 1.00 88.75 68 LYS A N 1
ATOM 550 C CA . LYS A 1 68 ? 3.480 0.320 -0.123 1.00 88.75 68 LYS A CA 1
ATOM 551 C C . LYS A 1 68 ? 4.899 0.515 -0.646 1.00 88.75 68 LYS A C 1
ATOM 553 O O . LYS A 1 68 ? 5.735 1.105 0.033 1.00 88.75 68 LYS A O 1
ATOM 558 N N . LEU A 1 69 ? 5.161 -0.002 -1.837 1.00 87.19 69 LEU A N 1
ATOM 559 C CA . LEU A 1 69 ? 6.404 0.189 -2.568 1.00 87.19 69 LEU A CA 1
ATOM 560 C C . LEU A 1 69 ? 6.210 1.334 -3.556 1.00 87.19 69 LEU A C 1
ATOM 562 O O . LEU A 1 69 ? 5.269 1.318 -4.348 1.00 87.19 69 LEU A O 1
ATOM 566 N N . GLU A 1 70 ? 7.105 2.314 -3.508 1.00 89.38 70 GLU A N 1
ATOM 567 C CA . GLU A 1 70 ? 7.115 3.453 -4.421 1.00 89.38 70 GLU A CA 1
ATOM 568 C C . GLU A 1 70 ? 8.446 3.460 -5.172 1.00 89.38 70 GLU A C 1
ATOM 570 O O . GLU A 1 70 ? 9.516 3.573 -4.574 1.00 89.38 70 GLU A O 1
ATOM 575 N N . SER A 1 71 ? 8.383 3.304 -6.493 1.00 88.00 71 SER A N 1
ATOM 576 C CA . SER A 1 71 ? 9.541 3.393 -7.378 1.00 88.00 71 SER A CA 1
ATOM 577 C C . SER A 1 71 ? 9.408 4.603 -8.290 1.00 88.00 71 SER A C 1
ATOM 579 O O . SER A 1 71 ? 8.363 4.819 -8.904 1.00 88.00 71 SER A O 1
ATOM 581 N N . GLN A 1 72 ? 10.481 5.383 -8.397 1.00 86.25 72 GLN A N 1
ATOM 582 C CA . GLN A 1 72 ? 10.563 6.519 -9.302 1.00 86.25 72 GLN A CA 1
ATOM 583 C C . GLN A 1 72 ? 11.675 6.283 -10.323 1.00 86.25 72 GLN A C 1
ATOM 585 O O . GLN A 1 72 ? 12.836 6.090 -9.966 1.00 86.25 72 GLN A O 1
ATOM 590 N N . CYS A 1 73 ? 11.327 6.340 -11.608 1.00 85.31 73 CYS A N 1
ATOM 591 C CA . CYS A 1 73 ? 12.307 6.350 -12.687 1.00 85.31 73 CYS A CA 1
ATOM 592 C C . CYS A 1 73 ? 12.680 7.797 -13.019 1.00 85.31 73 CYS A C 1
ATOM 594 O O . CYS A 1 73 ? 11.823 8.598 -13.391 1.00 85.31 73 CYS A O 1
ATOM 596 N N . MET A 1 74 ? 13.965 8.124 -12.906 1.00 85.75 74 MET A N 1
ATOM 597 C CA . MET A 1 74 ? 14.528 9.405 -13.334 1.00 85.75 74 MET A CA 1
ATOM 598 C C . MET A 1 74 ? 15.505 9.167 -14.486 1.00 85.75 74 MET A C 1
ATOM 600 O O . MET A 1 74 ? 16.168 8.129 -14.535 1.00 85.75 74 MET A O 1
ATOM 604 N N . ALA A 1 75 ? 15.607 10.122 -15.413 1.00 85.62 75 ALA A N 1
ATOM 605 C CA . ALA A 1 75 ? 16.617 10.070 -16.466 1.00 85.62 75 ALA A CA 1
ATOM 606 C C . ALA A 1 75 ? 18.023 10.075 -15.838 1.00 85.62 75 ALA A C 1
ATOM 608 O O . ALA A 1 75 ? 18.344 10.948 -15.032 1.00 85.62 75 ALA A O 1
ATOM 609 N N . GLY A 1 76 ? 18.857 9.094 -16.183 1.00 85.06 76 GLY A N 1
ATOM 610 C CA . GLY A 1 76 ? 20.186 8.939 -15.596 1.00 85.06 76 GLY A CA 1
ATOM 611 C C . GLY A 1 76 ? 20.918 7.695 -16.097 1.00 85.06 76 GLY A C 1
ATOM 612 O O . GLY A 1 76 ? 20.472 7.022 -17.021 1.00 85.06 76 GLY A O 1
ATOM 613 N N . ASN A 1 77 ? 22.039 7.365 -15.453 1.00 85.38 77 ASN A N 1
ATOM 614 C CA . ASN A 1 77 ? 22.968 6.312 -15.892 1.00 85.38 77 ASN A CA 1
ATOM 615 C C . ASN A 1 77 ? 22.630 4.905 -15.350 1.00 85.38 77 ASN A C 1
ATOM 617 O O . ASN A 1 77 ? 23.529 4.096 -15.136 1.00 85.38 77 ASN A O 1
ATOM 621 N N . GLY A 1 78 ? 21.357 4.616 -15.056 1.00 84.31 78 GLY A N 1
ATOM 622 C CA . GLY A 1 78 ? 20.930 3.294 -14.565 1.00 84.31 78 GLY A CA 1
ATOM 623 C C . GLY A 1 78 ? 21.316 2.970 -13.114 1.00 84.31 78 GLY A C 1
ATOM 624 O O . GLY A 1 78 ? 21.398 1.802 -12.742 1.00 84.31 78 GLY A O 1
ATOM 625 N N . ARG A 1 79 ? 21.568 3.983 -12.277 1.00 86.81 79 ARG A N 1
ATOM 626 C CA . ARG A 1 79 ? 21.870 3.787 -10.851 1.00 86.81 79 ARG A CA 1
ATOM 627 C C . ARG A 1 79 ? 20.597 3.427 -10.077 1.00 86.81 79 ARG A C 1
ATOM 629 O O . ARG A 1 79 ? 19.604 4.138 -10.176 1.00 86.81 79 ARG A O 1
ATOM 636 N N . LEU A 1 80 ? 20.660 2.368 -9.269 1.00 85.88 80 LEU A N 1
ATOM 637 C CA . LEU A 1 80 ? 19.619 2.016 -8.303 1.00 85.88 80 LEU A CA 1
ATOM 638 C C . LEU A 1 80 ? 20.001 2.540 -6.917 1.00 85.88 80 LEU A C 1
ATOM 640 O O . LEU A 1 80 ? 21.071 2.209 -6.399 1.00 85.88 80 LEU A O 1
ATOM 644 N N . GLU A 1 81 ? 19.123 3.331 -6.310 1.00 82.31 81 GLU A N 1
ATOM 645 C CA . GLU A 1 81 ? 19.258 3.750 -4.916 1.00 82.31 81 GLU A CA 1
ATOM 646 C C . GLU A 1 81 ? 18.488 2.780 -4.020 1.00 82.31 81 GLU A C 1
ATOM 648 O O . GLU A 1 81 ? 17.343 2.426 -4.302 1.00 82.31 81 GLU A O 1
ATOM 653 N N . LYS A 1 82 ? 19.140 2.296 -2.959 1.00 73.12 82 LYS A N 1
ATOM 654 C CA . LYS A 1 82 ? 18.474 1.456 -1.964 1.00 73.12 82 LYS A CA 1
ATOM 655 C C . LYS A 1 82 ? 17.688 2.369 -1.021 1.00 73.12 82 LYS A C 1
ATOM 657 O O . LYS A 1 82 ? 18.256 3.377 -0.597 1.00 73.12 82 LYS A O 1
ATOM 662 N N . PRO A 1 83 ? 16.435 2.032 -0.678 1.00 63.44 83 PRO A N 1
ATOM 663 C CA . PRO A 1 83 ? 15.749 2.717 0.408 1.00 63.44 83 PRO A CA 1
ATOM 664 C C . PRO A 1 83 ? 16.577 2.543 1.692 1.00 63.44 83 PRO A C 1
ATOM 666 O O . PRO A 1 83 ? 17.064 1.441 1.960 1.00 63.44 83 PRO A O 1
ATOM 669 N N . ALA A 1 84 ? 16.815 3.653 2.395 1.00 50.84 84 ALA A N 1
ATOM 670 C CA . ALA A 1 84 ? 17.554 3.699 3.657 1.00 50.84 84 ALA A CA 1
ATOM 671 C C . ALA A 1 84 ? 16.711 3.185 4.829 1.00 50.84 84 ALA A C 1
ATOM 673 O O . ALA A 1 84 ? 15.475 3.385 4.788 1.00 50.84 84 ALA A O 1
#

Sequence (84 aa):
MVKEQLKRIGVMEFYDVNFSYIDRDTQEEIFVGVPEQASTTLIPVGTEKPGFVYTVQRDARERLSLFKLESQCMAGNGRLEKPA

Radius of gyration: 20.99 Å; Cα contacts (8 Å, |Δi|>4): 57; chains: 1; bounding box: 49×46×49 Å